Protein AF-I5BSE4-F1 (afdb_monomer_lite)

Structure (mmCIF, N/CA/C/O backbone):
data_AF-I5BSE4-F1
#
_entry.id   AF-I5BSE4-F1
#
loop_
_atom_site.group_PDB
_atom_site.id
_atom_site.type_symbol
_atom_site.label_atom_id
_atom_site.label_alt_id
_atom_site.label_comp_id
_atom_site.label_asym_id
_atom_site.label_entity_id
_atom_site.label_seq_id
_atom_site.pdbx_PDB_ins_code
_atom_site.Cartn_x
_atom_site.Cartn_y
_atom_site.Cartn_z
_atom_site.occupancy
_atom_site.B_iso_or_equiv
_atom_site.auth_seq_id
_atom_site.auth_comp_id
_atom_site.auth_asym_id
_atom_site.auth_atom_id
_atom_site.pdbx_PDB_model_num
ATOM 1 N N . MET A 1 1 ? -23.728 -13.364 9.568 1.00 46.09 1 MET A N 1
ATOM 2 C CA . MET A 1 1 ? -23.180 -12.305 10.446 1.00 46.09 1 MET A CA 1
ATOM 3 C C . MET A 1 1 ? -22.444 -11.302 9.573 1.00 46.09 1 MET A C 1
ATOM 5 O O . MET A 1 1 ? -21.512 -11.702 8.888 1.00 46.09 1 MET A O 1
ATOM 9 N N . ALA A 1 2 ? -22.887 -10.044 9.516 1.00 68.25 2 ALA A N 1
ATOM 10 C CA . ALA A 1 2 ? -22.145 -9.012 8.794 1.00 68.25 2 ALA A CA 1
ATOM 11 C C . ALA A 1 2 ? -20.847 -8.701 9.556 1.00 68.25 2 ALA A C 1
ATOM 13 O O . ALA A 1 2 ? -20.871 -8.559 10.777 1.00 68.25 2 ALA A O 1
ATOM 14 N N . LEU A 1 3 ? -19.715 -8.644 8.851 1.00 74.44 3 LEU A N 1
ATOM 15 C CA . LEU A 1 3 ? -18.446 -8.215 9.438 1.00 74.44 3 LEU A CA 1
ATOM 16 C C . LEU A 1 3 ? -18.574 -6.772 9.938 1.00 74.44 3 LEU A C 1
ATOM 18 O O . LEU A 1 3 ? -19.063 -5.906 9.212 1.00 74.44 3 LEU A O 1
ATOM 22 N N . ASP A 1 4 ? -18.083 -6.540 11.152 1.00 88.31 4 ASP A N 1
ATOM 23 C CA . ASP A 1 4 ? -17.882 -5.212 11.735 1.00 88.31 4 ASP A CA 1
ATOM 24 C C . ASP A 1 4 ? -17.155 -4.284 10.728 1.00 88.31 4 ASP A C 1
ATOM 26 O O . ASP A 1 4 ? -16.206 -4.740 10.072 1.00 88.31 4 ASP A O 1
ATOM 30 N N . PRO A 1 5 ? -17.575 -3.012 10.569 1.00 88.50 5 PRO A N 1
ATOM 31 C CA . PRO A 1 5 ? -16.928 -2.034 9.693 1.00 88.50 5 PRO A CA 1
ATOM 32 C C . PRO A 1 5 ? -15.393 -1.999 9.767 1.00 88.50 5 PRO A C 1
ATOM 34 O O . PRO A 1 5 ? -14.738 -1.896 8.720 1.00 88.50 5 PRO A O 1
ATOM 37 N N . LEU A 1 6 ? -14.805 -2.129 10.964 1.00 89.19 6 LEU A N 1
ATOM 38 C CA . LEU A 1 6 ? -13.347 -2.159 11.122 1.00 89.19 6 LEU A CA 1
ATOM 39 C C . LEU A 1 6 ? -12.754 -3.434 10.514 1.00 89.19 6 LEU A C 1
ATOM 41 O O . LEU A 1 6 ? -11.817 -3.372 9.719 1.00 89.19 6 LEU A O 1
ATOM 45 N N . LYS A 1 7 ? -13.344 -4.593 10.829 1.00 89.25 7 LYS A N 1
ATOM 46 C CA . LYS A 1 7 ? -12.909 -5.899 10.312 1.00 89.25 7 LYS A CA 1
ATOM 47 C C . LYS A 1 7 ? -13.044 -5.973 8.795 1.00 89.25 7 LYS A C 1
ATOM 49 O O . LYS A 1 7 ? -12.162 -6.509 8.136 1.00 89.25 7 LYS A O 1
ATOM 54 N N . ARG A 1 8 ? -14.101 -5.389 8.221 1.00 90.38 8 ARG A N 1
ATOM 55 C CA . ARG A 1 8 ? -14.263 -5.280 6.764 1.00 90.38 8 ARG A CA 1
ATOM 56 C C . ARG A 1 8 ? -13.154 -4.427 6.142 1.00 90.38 8 ARG A C 1
ATOM 58 O O . ARG A 1 8 ? -12.609 -4.813 5.115 1.00 90.38 8 ARG A O 1
ATOM 65 N N . THR A 1 9 ? -12.805 -3.298 6.758 1.00 90.31 9 THR A N 1
ATOM 66 C CA . THR A 1 9 ? -11.736 -2.415 6.259 1.00 90.31 9 THR A CA 1
ATOM 67 C C . THR A 1 9 ? -10.369 -3.099 6.338 1.00 90.31 9 THR A C 1
ATOM 69 O O . THR A 1 9 ? -9.633 -3.101 5.353 1.00 90.31 9 THR A O 1
ATOM 72 N N . ALA A 1 10 ? -10.068 -3.755 7.460 1.00 88.88 10 ALA A N 1
ATOM 73 C CA . ALA A 1 10 ? -8.848 -4.539 7.632 1.00 88.88 10 ALA A CA 1
ATOM 74 C C . ALA A 1 10 ? -8.770 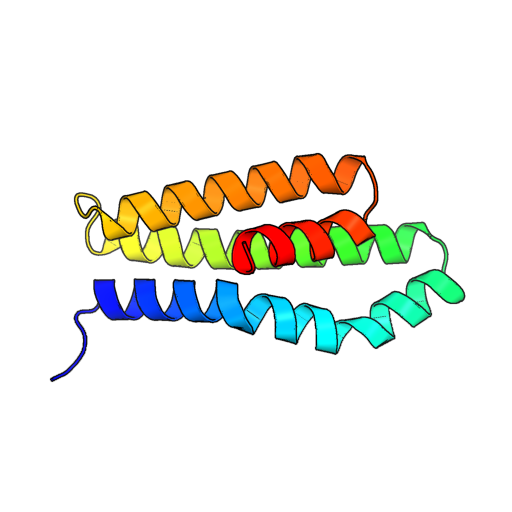-5.723 6.655 1.00 88.88 10 ALA A C 1
ATOM 76 O O . ALA A 1 10 ? -7.710 -6.009 6.110 1.00 88.88 10 ALA A O 1
ATOM 77 N N . PHE A 1 11 ? -9.897 -6.379 6.372 1.00 91.00 11 PHE A N 1
ATOM 78 C CA . PHE A 1 11 ? -9.958 -7.463 5.394 1.00 91.00 11 PHE A CA 1
ATOM 79 C C . PHE A 1 11 ? -9.682 -6.976 3.967 1.00 91.00 11 PHE A C 1
ATOM 81 O O . PHE A 1 11 ? -8.898 -7.591 3.250 1.00 91.00 11 PHE A O 1
ATOM 88 N N . VAL A 1 12 ? -10.261 -5.839 3.563 1.00 91.06 12 VAL A N 1
ATOM 89 C CA . VAL A 1 12 ? -9.961 -5.212 2.263 1.00 91.06 12 VAL A CA 1
ATOM 90 C C . VAL A 1 12 ? -8.488 -4.817 2.177 1.00 91.06 12 VAL A C 1
ATOM 92 O O . VAL A 1 12 ? -7.855 -5.062 1.155 1.00 91.06 12 VAL A O 1
ATOM 95 N N . PHE A 1 13 ? -7.926 -4.261 3.253 1.00 90.62 13 PHE A N 1
ATOM 96 C CA . PHE A 1 13 ? -6.501 -3.943 3.334 1.00 90.62 13 PHE A CA 1
ATOM 97 C C . PHE A 1 13 ? -5.625 -5.186 3.164 1.00 90.62 13 PHE A C 1
ATOM 99 O O . PHE A 1 13 ? -4.694 -5.171 2.361 1.00 90.62 13 PHE A O 1
ATOM 106 N N . ALA A 1 14 ? -5.952 -6.278 3.855 1.00 87.75 14 ALA A N 1
ATOM 107 C CA . ALA A 1 14 ? -5.233 -7.538 3.730 1.00 87.75 14 ALA A CA 1
ATOM 108 C C . ALA A 1 14 ? -5.320 -8.100 2.302 1.00 87.75 14 ALA A C 1
ATOM 110 O O . ALA A 1 14 ? -4.291 -8.415 1.715 1.00 87.75 14 ALA A O 1
ATOM 111 N N . ILE A 1 15 ? -6.513 -8.154 1.697 1.00 89.88 15 ILE A N 1
ATOM 112 C CA . ILE A 1 15 ? -6.684 -8.620 0.309 1.00 89.88 15 ILE A CA 1
ATOM 113 C C . ILE A 1 15 ? -5.887 -7.758 -0.668 1.00 89.88 15 ILE A C 1
ATOM 115 O O . ILE A 1 15 ? -5.232 -8.286 -1.568 1.00 89.88 15 ILE A O 1
ATOM 119 N N . PHE A 1 16 ? -5.939 -6.436 -0.507 1.00 88.06 16 PHE A N 1
ATOM 120 C CA . PHE A 1 16 ? -5.207 -5.527 -1.375 1.00 88.06 16 PHE A CA 1
ATOM 121 C C . PHE A 1 16 ? -3.697 -5.784 -1.299 1.00 88.06 16 PHE A C 1
ATOM 123 O O . PHE A 1 16 ? -3.060 -5.908 -2.341 1.00 88.06 16 PHE A O 1
ATOM 130 N N . ASN A 1 17 ? -3.144 -5.948 -0.093 1.00 84.56 17 ASN A N 1
ATOM 131 C CA . ASN A 1 17 ? -1.716 -6.212 0.087 1.00 84.56 17 ASN A CA 1
ATOM 132 C C . ASN A 1 17 ? -1.302 -7.615 -0.390 1.00 84.56 17 ASN A C 1
ATOM 134 O O . ASN A 1 17 ? -0.266 -7.744 -1.032 1.00 84.56 17 ASN A O 1
ATOM 138 N N . LEU A 1 18 ? -2.110 -8.649 -0.132 1.00 82.19 18 LEU A N 1
ATOM 139 C CA . LEU A 1 18 ? -1.782 -10.037 -0.486 1.00 82.19 18 LEU A CA 1
ATOM 140 C C . LEU A 1 18 ? -1.942 -10.328 -1.985 1.00 82.19 18 LEU A C 1
ATOM 142 O O . LEU A 1 18 ? -1.125 -11.022 -2.588 1.00 82.19 18 LEU A O 1
ATOM 146 N N . VAL A 1 19 ? -3.019 -9.823 -2.589 1.00 82.44 19 VAL A N 1
ATOM 147 C CA . VAL A 1 19 ? -3.448 -10.216 -3.941 1.00 82.44 19 VAL A CA 1
ATOM 148 C C . VAL A 1 19 ? -3.500 -9.019 -4.881 1.00 82.44 19 VAL A C 1
ATOM 150 O O . VAL A 1 19 ? -3.040 -9.111 -6.018 1.00 82.44 19 VAL A O 1
ATOM 153 N N . GLY A 1 20 ? -4.032 -7.886 -4.415 1.00 79.19 20 GLY A N 1
ATOM 154 C CA . GLY A 1 20 ? -4.224 -6.689 -5.237 1.00 79.19 20 GLY A CA 1
ATOM 155 C C . GLY A 1 20 ? -2.921 -6.156 -5.835 1.00 79.19 20 GLY A C 1
ATOM 156 O O . GLY A 1 20 ? -2.847 -5.955 -7.045 1.00 79.19 20 GLY A O 1
ATOM 157 N N . ILE A 1 21 ? -1.881 -5.987 -5.012 1.00 82.12 21 ILE A N 1
ATOM 158 C CA . ILE A 1 21 ? -0.568 -5.491 -5.458 1.00 82.12 21 ILE A CA 1
ATOM 159 C C . ILE A 1 21 ? 0.058 -6.440 -6.489 1.00 82.12 21 ILE A C 1
ATOM 161 O O . ILE A 1 21 ? 0.502 -5.988 -7.543 1.00 82.12 21 ILE A O 1
ATOM 165 N N . SER A 1 22 ? 0.047 -7.749 -6.229 1.00 76.44 22 SER A N 1
ATOM 166 C CA . SER A 1 22 ? 0.610 -8.760 -7.133 1.00 76.44 22 SER A CA 1
ATOM 167 C C . SER A 1 22 ? -0.122 -8.820 -8.474 1.00 76.44 22 SER A C 1
ATOM 169 O O . SER A 1 22 ? 0.520 -8.879 -9.523 1.00 76.44 22 SER A O 1
ATOM 171 N N . LEU A 1 23 ? -1.458 -8.751 -8.467 1.00 78.75 23 LEU A N 1
ATOM 172 C CA . LEU A 1 23 ? -2.258 -8.693 -9.695 1.00 78.75 23 LEU A CA 1
ATOM 173 C C . LEU A 1 23 ? -1.999 -7.410 -10.484 1.00 78.75 23 LEU A C 1
ATOM 175 O O . LEU A 1 23 ? -1.842 -7.474 -11.700 1.00 78.75 23 LEU A O 1
ATOM 179 N N . LEU A 1 24 ? -1.922 -6.258 -9.812 1.00 79.56 24 LEU A N 1
ATOM 180 C CA . LEU A 1 24 ? -1.607 -4.980 -10.453 1.00 79.56 24 LEU A CA 1
ATOM 181 C C . LEU A 1 24 ? -0.207 -5.001 -11.080 1.00 79.56 24 LEU A C 1
ATOM 183 O O . LEU A 1 24 ? -0.043 -4.589 -12.228 1.00 79.56 24 LEU A O 1
ATOM 187 N N . ALA A 1 25 ? 0.789 -5.531 -10.366 1.00 76.25 25 ALA A N 1
ATOM 188 C CA . ALA A 1 25 ? 2.144 -5.692 -10.884 1.00 76.25 25 ALA A CA 1
ATOM 189 C C . ALA A 1 25 ? 2.186 -6.646 -12.088 1.00 76.25 25 ALA A C 1
ATOM 191 O O . ALA A 1 25 ? 2.854 -6.364 -13.082 1.00 76.25 25 ALA A O 1
ATOM 192 N N . TRP A 1 26 ? 1.443 -7.756 -12.033 1.00 79.94 26 TRP A N 1
ATOM 193 C CA . TRP A 1 26 ? 1.331 -8.694 -13.147 1.00 79.94 26 TRP A CA 1
ATOM 194 C C . TRP A 1 26 ? 0.655 -8.062 -14.370 1.00 79.94 26 TRP A C 1
ATOM 196 O O . TRP A 1 26 ? 1.180 -8.173 -15.476 1.00 79.94 26 TRP A O 1
ATOM 206 N N . ALA A 1 27 ? -0.458 -7.351 -14.177 1.00 80.62 27 ALA A N 1
ATOM 207 C CA . ALA A 1 27 ? -1.199 -6.699 -15.254 1.00 80.62 27 ALA A CA 1
ATOM 208 C C . ALA A 1 27 ? -0.364 -5.617 -15.956 1.00 80.62 27 ALA A C 1
ATOM 210 O O . ALA A 1 27 ? -0.398 -5.494 -17.178 1.00 80.62 27 ALA A O 1
ATOM 211 N N . LEU A 1 28 ? 0.432 -4.864 -15.192 1.00 79.00 28 LEU A N 1
ATOM 212 C CA . LEU A 1 28 ? 1.308 -3.823 -15.730 1.00 79.00 28 LEU A CA 1
ATOM 213 C C . LEU A 1 28 ? 2.640 -4.363 -16.261 1.00 79.00 28 LEU A C 1
ATOM 215 O O . LEU A 1 28 ? 3.395 -3.613 -16.878 1.00 79.00 28 LEU A O 1
ATOM 219 N N . ARG A 1 29 ? 2.942 -5.652 -16.068 1.00 79.31 29 ARG A N 1
ATOM 220 C CA . ARG A 1 29 ? 4.226 -6.248 -16.456 1.00 79.31 29 ARG A CA 1
ATOM 221 C C . ARG A 1 29 ? 4.544 -6.051 -17.935 1.00 79.31 29 ARG A C 1
ATOM 223 O O . ARG A 1 29 ? 5.685 -5.746 -18.261 1.00 79.31 29 ARG A O 1
ATOM 230 N N . SER A 1 30 ? 3.565 -6.222 -18.827 1.00 75.69 30 SER A N 1
ATOM 231 C CA . SER A 1 30 ? 3.783 -6.023 -20.268 1.00 75.69 30 SER A CA 1
ATOM 232 C C . SER A 1 30 ? 4.127 -4.567 -20.584 1.00 75.69 30 SER A C 1
ATOM 234 O O . SER A 1 30 ? 5.084 -4.319 -21.308 1.00 75.69 30 SER A O 1
ATOM 236 N N . VAL A 1 31 ? 3.417 -3.617 -19.970 1.00 76.25 31 VAL A N 1
ATOM 237 C CA . VAL A 1 31 ? 3.641 -2.175 -20.130 1.00 76.25 31 VAL A CA 1
ATOM 238 C C . VAL A 1 31 ? 5.034 -1.791 -19.639 1.00 76.25 31 VAL A C 1
ATOM 240 O O . VAL A 1 31 ? 5.770 -1.116 -20.355 1.00 76.25 31 VAL A O 1
ATOM 243 N N . PHE A 1 32 ? 5.432 -2.272 -18.457 1.00 71.31 32 PHE A N 1
ATOM 244 C CA . PHE A 1 32 ? 6.781 -2.061 -17.935 1.00 71.31 32 PHE A CA 1
ATOM 245 C C . PHE A 1 32 ? 7.843 -2.657 -18.858 1.00 71.31 32 PHE A C 1
ATOM 247 O O . PHE A 1 32 ? 8.790 -1.961 -19.210 1.00 71.31 32 PHE A O 1
ATOM 254 N N . ASN A 1 33 ? 7.675 -3.904 -19.305 1.00 74.06 33 ASN A N 1
ATOM 255 C CA . ASN A 1 33 ? 8.624 -4.552 -20.210 1.00 74.06 33 ASN A CA 1
ATOM 256 C C . ASN A 1 33 ? 8.791 -3.774 -21.522 1.00 74.06 33 ASN A C 1
ATOM 258 O O . ASN A 1 33 ? 9.915 -3.581 -21.975 1.00 74.06 33 ASN A O 1
ATOM 262 N N . THR A 1 34 ? 7.693 -3.303 -22.119 1.00 74.81 34 THR A N 1
ATOM 263 C CA . THR A 1 34 ? 7.746 -2.487 -23.335 1.00 74.81 34 THR A CA 1
ATOM 264 C C . THR A 1 34 ? 8.452 -1.162 -23.070 1.00 74.81 34 THR A C 1
ATOM 266 O O . THR A 1 34 ? 9.372 -0.809 -23.799 1.00 74.81 34 THR A O 1
ATOM 269 N N . LEU A 1 35 ? 8.102 -0.451 -21.995 1.00 68.19 35 LEU A N 1
ATOM 270 C CA . LEU A 1 35 ? 8.734 0.829 -21.671 1.00 68.19 35 LEU A CA 1
ATOM 271 C C . LEU A 1 35 ? 10.234 0.682 -21.388 1.00 68.19 35 LEU A C 1
ATOM 273 O O . LEU A 1 35 ? 11.022 1.485 -21.878 1.00 68.19 35 LEU A O 1
ATOM 277 N N . TYR A 1 36 ? 10.658 -0.358 -20.675 1.00 66.88 36 TYR A N 1
ATOM 278 C CA . TYR A 1 36 ? 12.082 -0.593 -20.429 1.00 66.88 36 TYR A CA 1
ATOM 279 C C . TYR A 1 36 ? 12.856 -1.042 -21.677 1.00 66.88 36 TYR A C 1
ATOM 281 O O . TYR A 1 36 ? 14.060 -0.809 -21.743 1.00 66.88 36 TYR A O 1
ATOM 289 N N . ALA A 1 37 ? 12.192 -1.660 -22.660 1.00 69.88 37 ALA A N 1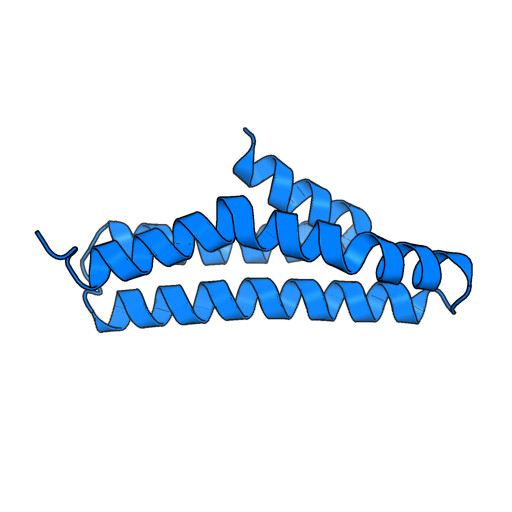
ATOM 290 C CA . ALA A 1 37 ? 12.833 -2.143 -23.882 1.00 69.88 37 ALA A CA 1
ATOM 291 C C . ALA A 1 37 ? 12.895 -1.097 -25.007 1.00 69.88 37 ALA A C 1
ATOM 293 O O . ALA A 1 37 ? 13.871 -1.067 -25.753 1.00 69.88 37 ALA A O 1
ATOM 294 N N . THR A 1 38 ? 11.860 -0.265 -25.167 1.00 67.31 38 THR A N 1
ATOM 295 C CA . THR A 1 38 ? 11.710 0.602 -26.352 1.00 67.31 38 THR A CA 1
ATOM 296 C C . THR A 1 38 ? 11.656 2.092 -26.048 1.00 67.31 38 THR A C 1
ATOM 298 O O . THR A 1 38 ? 11.755 2.893 -26.974 1.00 67.31 38 THR A O 1
ATOM 301 N N . SER A 1 39 ? 11.457 2.491 -24.790 1.00 62.41 39 SER A N 1
ATOM 302 C CA . SER A 1 39 ? 11.327 3.901 -24.414 1.00 62.41 39 SER A CA 1
ATOM 303 C C . SER A 1 39 ? 12.557 4.400 -23.649 1.00 62.41 39 SER A C 1
ATOM 305 O O . SER A 1 39 ? 13.329 3.595 -23.121 1.00 62.41 39 SER A O 1
ATOM 307 N N . PRO A 1 40 ? 12.776 5.723 -23.577 1.00 71.75 40 PRO A N 1
ATOM 308 C CA . PRO A 1 40 ? 13.816 6.282 -22.729 1.00 71.75 40 PRO A CA 1
ATOM 309 C C . PRO A 1 40 ? 13.673 5.776 -21.287 1.00 71.75 40 PRO A C 1
ATOM 311 O O . PRO A 1 40 ? 12.579 5.815 -20.724 1.00 71.75 40 PRO A O 1
ATOM 314 N N . GLN A 1 41 ? 14.777 5.350 -20.664 1.00 65.00 41 GLN A N 1
ATOM 315 C CA . GLN A 1 41 ? 14.774 4.730 -19.326 1.00 65.00 41 GLN A CA 1
ATOM 316 C C . GLN A 1 41 ? 14.003 5.538 -18.262 1.00 65.00 41 GLN A C 1
ATOM 318 O O . GLN A 1 41 ? 13.400 4.956 -17.359 1.00 65.00 41 GLN A O 1
ATOM 323 N N . TRP A 1 42 ? 13.961 6.869 -18.390 1.00 66.88 42 TRP A N 1
ATOM 324 C CA . TRP A 1 42 ? 13.231 7.752 -17.479 1.00 66.88 42 TRP A CA 1
ATOM 325 C C . TRP A 1 42 ? 11.712 7.507 -17.458 1.00 66.88 42 TRP A C 1
ATOM 327 O O . TRP A 1 42 ? 11.096 7.709 -16.414 1.00 66.88 42 TRP A O 1
ATOM 337 N N . MET A 1 43 ? 11.100 7.021 -18.547 1.00 68.50 43 MET A N 1
ATOM 338 C CA . MET A 1 43 ? 9.663 6.705 -18.586 1.00 68.50 43 MET A CA 1
ATOM 339 C C . MET A 1 43 ? 9.322 5.474 -17.738 1.00 68.50 43 MET A C 1
ATOM 341 O O . MET A 1 43 ? 8.343 5.494 -16.992 1.00 68.50 43 MET A O 1
ATOM 345 N N . GLY A 1 44 ? 10.146 4.421 -17.802 1.00 66.12 44 GLY A N 1
ATOM 346 C CA . GLY A 1 44 ? 9.982 3.228 -16.961 1.00 66.12 44 GLY A CA 1
ATOM 347 C C . GLY A 1 44 ? 10.173 3.541 -15.473 1.00 66.12 44 GLY A C 1
ATOM 348 O O . GLY A 1 44 ? 9.403 3.081 -14.627 1.00 66.12 44 GLY A O 1
ATOM 349 N N . ILE A 1 45 ? 11.144 4.403 -15.157 1.00 70.62 45 ILE A N 1
ATOM 350 C CA . ILE A 1 45 ? 11.375 4.902 -13.794 1.00 70.62 45 ILE A CA 1
ATOM 351 C C . ILE A 1 45 ? 10.168 5.715 -13.301 1.00 70.62 45 ILE A C 1
ATOM 353 O O . ILE A 1 45 ? 9.645 5.433 -12.224 1.00 70.62 45 ILE A O 1
ATOM 357 N N . ALA A 1 46 ? 9.677 6.673 -14.093 1.00 74.31 46 ALA A N 1
ATOM 358 C CA . ALA A 1 46 ? 8.524 7.498 -13.730 1.00 74.31 46 ALA A CA 1
ATOM 359 C C . ALA A 1 46 ? 7.263 6.657 -13.478 1.00 74.31 46 ALA A C 1
ATOM 361 O O . ALA A 1 46 ? 6.579 6.857 -12.474 1.00 74.31 46 ALA A O 1
ATOM 362 N N . LEU A 1 47 ? 6.979 5.671 -14.336 1.00 75.25 47 LEU A N 1
ATOM 363 C CA . LEU A 1 47 ? 5.836 4.777 -14.146 1.00 75.25 47 LEU A CA 1
ATOM 364 C C . LEU A 1 47 ? 5.980 3.924 -12.876 1.00 75.25 47 LEU A C 1
ATOM 366 O O . LEU A 1 47 ? 4.995 3.700 -12.173 1.00 75.25 47 LEU A O 1
ATOM 370 N N . SER A 1 48 ? 7.202 3.496 -12.548 1.00 72.50 48 SER A N 1
ATOM 371 C CA . SER A 1 48 ? 7.488 2.745 -11.318 1.00 72.50 48 SER A CA 1
ATOM 372 C C . SER A 1 48 ? 7.217 3.595 -10.074 1.00 72.50 48 SER A C 1
ATOM 374 O O . SER A 1 48 ? 6.575 3.128 -9.135 1.00 72.50 48 SER A O 1
ATOM 376 N N . PHE A 1 49 ? 7.615 4.872 -10.087 1.00 75.62 49 PHE A N 1
ATOM 377 C CA . PHE A 1 49 ? 7.280 5.818 -9.018 1.00 75.62 49 PHE A CA 1
ATOM 378 C C . PHE A 1 49 ? 5.771 6.029 -8.877 1.00 75.62 49 PHE A C 1
ATOM 380 O O . PHE A 1 49 ? 5.248 5.973 -7.764 1.00 75.62 49 PHE A O 1
ATOM 387 N N . VAL A 1 50 ? 5.059 6.227 -9.990 1.00 81.56 50 VAL A N 1
ATOM 388 C CA . VAL A 1 50 ? 3.596 6.383 -9.979 1.00 81.56 50 VAL A CA 1
ATOM 389 C C . VAL A 1 50 ? 2.929 5.143 -9.385 1.00 81.56 50 VAL A C 1
ATOM 391 O O . VAL A 1 50 ? 2.075 5.273 -8.511 1.00 81.56 50 VAL A O 1
ATOM 394 N N . PHE A 1 51 ? 3.351 3.945 -9.794 1.00 81.81 51 PHE A N 1
ATOM 395 C CA . PHE A 1 51 ? 2.833 2.687 -9.261 1.00 81.81 51 PHE A CA 1
ATOM 396 C C . PHE A 1 51 ? 2.986 2.602 -7.736 1.00 81.81 51 PHE A C 1
ATOM 398 O O . PHE A 1 51 ? 2.023 2.320 -7.023 1.00 81.81 51 PHE A O 1
ATOM 405 N N . VAL A 1 52 ? 4.178 2.908 -7.225 1.00 80.25 52 VAL A N 1
ATOM 406 C CA . VAL A 1 52 ? 4.480 2.874 -5.788 1.00 80.25 52 VAL A CA 1
ATOM 407 C C . VAL A 1 52 ? 3.646 3.883 -5.008 1.00 80.25 52 VAL A C 1
ATOM 409 O O . VAL A 1 52 ? 3.047 3.528 -3.993 1.00 80.25 52 VAL A O 1
ATOM 412 N N . ILE A 1 53 ? 3.561 5.125 -5.490 1.00 83.19 53 ILE A N 1
ATOM 413 C CA . ILE A 1 53 ? 2.768 6.182 -4.850 1.00 83.19 53 ILE A CA 1
ATOM 414 C C . ILE A 1 53 ? 1.291 5.783 -4.789 1.00 83.19 53 ILE A C 1
ATOM 416 O O . ILE A 1 53 ? 0.646 5.991 -3.763 1.00 83.19 53 ILE A O 1
ATOM 420 N N . VAL A 1 54 ? 0.760 5.170 -5.850 1.00 86.25 54 VAL A N 1
ATOM 421 C CA . VAL A 1 54 ? -0.627 4.686 -5.883 1.00 86.25 54 VAL A CA 1
ATOM 422 C C . VAL A 1 54 ? -0.849 3.588 -4.841 1.00 86.25 54 VAL A C 1
ATOM 424 O O . VAL A 1 54 ? -1.804 3.673 -4.069 1.00 86.25 54 VAL A O 1
ATOM 427 N N . VAL A 1 55 ? 0.039 2.592 -4.762 1.00 85.88 55 VAL A N 1
ATOM 428 C CA . VAL A 1 55 ? -0.062 1.502 -3.774 1.00 85.88 55 VAL A CA 1
ATOM 429 C C . VAL A 1 55 ? -0.014 2.043 -2.342 1.00 85.88 55 VAL A C 1
ATOM 431 O O . VAL A 1 55 ? -0.870 1.700 -1.521 1.00 85.88 55 VAL A O 1
ATOM 434 N N . ILE A 1 56 ? 0.935 2.936 -2.048 1.00 86.19 56 ILE A N 1
ATOM 435 C CA . ILE A 1 56 ? 1.046 3.589 -0.736 1.00 86.19 56 ILE A CA 1
ATOM 436 C C . ILE A 1 56 ? -0.212 4.417 -0.447 1.00 86.19 56 ILE A C 1
ATOM 438 O O . ILE A 1 56 ? -0.767 4.322 0.646 1.00 86.19 56 ILE A O 1
ATOM 442 N N . GLY A 1 57 ? -0.706 5.182 -1.422 1.00 86.81 57 GLY A N 1
ATOM 443 C CA . GLY A 1 57 ? -1.902 6.011 -1.283 1.00 86.81 57 GLY A CA 1
ATOM 444 C C . GLY A 1 57 ? -3.146 5.206 -0.902 1.00 86.81 57 GLY A C 1
ATOM 445 O O . GLY A 1 57 ? -3.890 5.611 -0.007 1.00 86.81 57 GLY A O 1
ATOM 446 N N . VAL A 1 58 ? -3.344 4.031 -1.509 1.00 90.75 58 VAL A N 1
ATOM 447 C CA . VAL A 1 58 ? -4.445 3.120 -1.152 1.00 90.75 58 VAL A CA 1
ATOM 448 C C . VAL A 1 58 ? -4.296 2.608 0.285 1.00 90.75 58 VAL A C 1
ATOM 450 O O . VAL A 1 58 ? -5.261 2.648 1.053 1.00 90.75 58 VAL A O 1
ATOM 453 N N . ASN A 1 59 ? -3.092 2.188 0.685 1.00 89.69 59 ASN A N 1
ATOM 454 C CA . ASN A 1 59 ? -2.818 1.725 2.050 1.00 89.69 59 ASN A CA 1
ATOM 455 C C . ASN A 1 59 ? -3.040 2.829 3.100 1.00 89.69 59 ASN A C 1
ATOM 457 O O . ASN A 1 59 ? -3.662 2.580 4.138 1.00 89.69 59 ASN A O 1
ATOM 461 N N . VAL A 1 60 ? -2.618 4.064 2.810 1.00 91.44 60 VAL A N 1
ATOM 462 C CA . VAL A 1 60 ? -2.866 5.238 3.661 1.00 91.44 60 VAL A CA 1
ATOM 463 C C . VAL A 1 60 ? -4.362 5.528 3.766 1.00 91.44 60 VAL A C 1
ATOM 465 O O . VAL A 1 60 ? -4.863 5.725 4.871 1.00 91.44 60 VAL A O 1
ATOM 468 N N . ALA A 1 61 ? -5.104 5.507 2.656 1.00 92.00 61 ALA A N 1
ATOM 469 C CA . ALA A 1 61 ? -6.544 5.762 2.662 1.00 92.00 61 ALA A CA 1
ATOM 470 C C . ALA A 1 61 ? -7.316 4.729 3.502 1.00 92.00 61 ALA A C 1
ATOM 472 O O . ALA A 1 61 ? -8.198 5.092 4.286 1.00 92.00 61 ALA A O 1
ATOM 473 N N . LEU A 1 62 ? -6.965 3.445 3.383 1.00 92.12 62 LEU A N 1
ATOM 474 C CA . LEU A 1 62 ? -7.564 2.367 4.174 1.00 92.12 62 LEU A CA 1
ATOM 475 C C . LEU A 1 62 ? -7.195 2.468 5.659 1.00 92.12 62 LEU A C 1
ATOM 477 O O . LEU A 1 62 ? -8.063 2.291 6.514 1.00 92.12 62 LEU A O 1
ATOM 481 N N . SER A 1 63 ? -5.947 2.819 5.972 1.00 90.19 63 SER A N 1
ATOM 482 C CA . SER A 1 63 ? -5.488 3.035 7.350 1.00 90.19 63 SER A CA 1
ATOM 483 C C . SER A 1 63 ? -6.155 4.248 8.001 1.00 90.19 63 SER A C 1
ATOM 485 O O . SER A 1 63 ? -6.613 4.162 9.137 1.00 90.19 63 SER A O 1
ATOM 487 N N . LEU A 1 64 ? -6.310 5.357 7.270 1.00 93.00 64 LEU A N 1
ATOM 488 C CA . LEU A 1 64 ? -7.061 6.531 7.724 1.00 93.00 64 LEU A CA 1
ATOM 489 C C . LEU A 1 64 ? -8.536 6.204 7.954 1.00 93.00 64 LEU A C 1
ATOM 491 O O . LEU A 1 64 ? -9.132 6.672 8.923 1.00 93.00 64 LEU A O 1
ATOM 495 N N 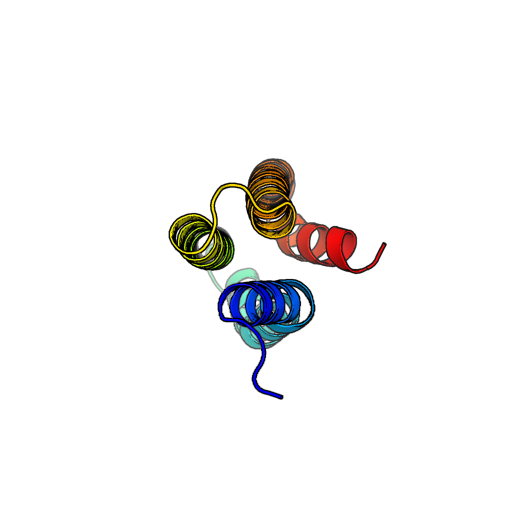. ARG A 1 65 ? -9.138 5.386 7.084 1.00 92.44 65 ARG A N 1
ATOM 496 C CA . ARG A 1 65 ? -10.513 4.919 7.274 1.00 92.44 65 ARG A CA 1
ATOM 497 C C . ARG A 1 65 ? -10.641 4.071 8.539 1.00 92.44 65 ARG A C 1
ATOM 499 O O . ARG A 1 65 ? -11.571 4.307 9.301 1.00 92.44 65 ARG A O 1
ATOM 506 N N . ALA A 1 66 ? -9.715 3.144 8.784 1.00 91.12 66 ALA A N 1
ATOM 507 C CA . ALA A 1 66 ? -9.682 2.352 10.014 1.00 91.12 66 ALA A CA 1
ATOM 508 C C . ALA A 1 66 ? -9.519 3.244 11.257 1.00 91.12 66 ALA A C 1
ATOM 510 O O . ALA A 1 66 ? -10.266 3.093 12.219 1.00 91.12 66 ALA A O 1
ATOM 511 N N . TYR A 1 67 ? -8.639 4.249 11.189 1.00 91.69 67 TYR A N 1
ATOM 512 C CA . TYR A 1 67 ? -8.425 5.220 12.265 1.00 91.69 67 TYR A CA 1
ATOM 513 C C . TYR A 1 67 ? -9.670 6.044 12.599 1.00 91.69 67 TYR A C 1
ATOM 515 O O . TYR A 1 67 ? -9.933 6.316 13.766 1.00 91.69 67 TYR A O 1
ATOM 523 N N . ARG A 1 68 ? -10.463 6.417 11.588 1.00 93.75 68 ARG A N 1
ATOM 524 C CA . ARG A 1 68 ? -11.743 7.116 11.788 1.00 93.75 68 ARG A CA 1
ATOM 525 C C . ARG A 1 68 ? -12.831 6.231 12.400 1.00 93.75 68 ARG A C 1
ATOM 527 O O . ARG A 1 68 ? -13.769 6.775 12.968 1.00 93.75 68 ARG A O 1
ATOM 534 N N . ILE A 1 69 ? -12.742 4.909 12.241 1.00 92.50 69 ILE A N 1
ATOM 535 C CA . ILE A 1 69 ? -13.699 3.960 12.828 1.00 92.50 69 ILE A CA 1
ATOM 536 C C . ILE A 1 69 ? -13.330 3.697 14.288 1.00 92.50 69 ILE A C 1
ATOM 538 O O . ILE A 1 69 ? -14.169 3.858 15.166 1.00 92.50 69 ILE A O 1
ATOM 542 N N . ASP A 1 70 ? -12.081 3.303 14.538 1.00 91.56 70 ASP A N 1
ATOM 543 C CA . ASP A 1 70 ? -11.568 3.027 15.879 1.00 91.56 70 ASP A CA 1
ATOM 544 C C . ASP A 1 70 ? -10.047 3.236 15.912 1.00 91.56 70 ASP A C 1
ATOM 546 O O . ASP A 1 70 ? -9.264 2.406 15.439 1.00 91.56 70 ASP A O 1
ATOM 550 N N . SER A 1 71 ? -9.618 4.362 16.479 1.00 87.69 71 SER A N 1
ATOM 551 C CA . SER A 1 71 ? -8.205 4.722 16.635 1.00 87.69 71 SER A CA 1
ATOM 552 C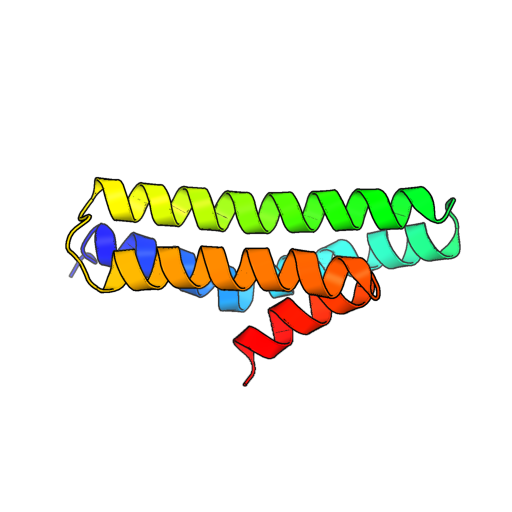 C . SER A 1 71 ? -7.498 3.949 17.757 1.00 87.69 71 SER A C 1
ATOM 554 O O . SER A 1 71 ? -6.268 3.846 17.757 1.00 87.69 71 SER A O 1
ATOM 556 N N . GLY A 1 72 ? -8.251 3.392 18.711 1.00 87.31 72 GLY A N 1
ATOM 557 C CA . GLY A 1 72 ? -7.723 2.640 19.848 1.00 87.31 72 GLY A CA 1
ATOM 558 C C . GLY A 1 72 ? -7.389 1.190 19.504 1.00 87.31 72 GLY A C 1
ATOM 559 O O . GLY A 1 72 ? -6.514 0.597 20.139 1.00 87.31 72 GLY A O 1
ATOM 560 N N . SER A 1 73 ? -8.044 0.640 18.481 1.00 92.06 73 SER A N 1
ATOM 561 C CA . SER A 1 73 ? -7.903 -0.758 18.088 1.00 92.06 73 SER A CA 1
ATOM 562 C C . SER A 1 73 ? -6.486 -1.149 17.664 1.00 92.06 73 SER A C 1
ATOM 564 O O . SER A 1 73 ? -5.802 -0.454 16.906 1.00 92.06 73 SER A O 1
ATOM 566 N N . ILE A 1 74 ? -6.081 -2.352 18.078 1.00 90.88 74 ILE A N 1
ATOM 567 C CA . ILE A 1 74 ? -4.837 -3.002 17.647 1.00 90.88 74 ILE A CA 1
ATOM 568 C C . ILE A 1 74 ? -4.808 -3.155 16.120 1.00 90.88 74 ILE A C 1
ATOM 570 O O . ILE A 1 74 ? -3.772 -2.917 15.509 1.00 90.88 74 ILE A O 1
ATOM 574 N N . LEU A 1 75 ? -5.943 -3.481 15.491 1.00 89.69 75 LEU A N 1
ATOM 575 C CA . LEU A 1 75 ? -6.039 -3.646 14.034 1.00 89.69 75 LEU A CA 1
ATOM 576 C C . LEU A 1 75 ? -5.650 -2.367 13.289 1.00 89.69 75 LEU A C 1
ATOM 578 O O . LEU A 1 75 ? -4.848 -2.414 12.361 1.00 89.69 75 LEU A O 1
ATOM 582 N N . THR A 1 76 ? -6.159 -1.219 13.733 1.00 90.19 76 THR A N 1
ATOM 583 C CA . THR A 1 76 ? -5.821 0.088 13.160 1.00 90.19 76 THR A CA 1
ATOM 584 C C . THR A 1 76 ? -4.329 0.382 13.291 1.00 90.19 76 THR A C 1
ATOM 586 O O . THR A 1 76 ? -3.693 0.803 12.325 1.00 90.19 76 THR A O 1
ATOM 589 N N . ARG A 1 77 ? -3.740 0.114 14.464 1.00 91.50 77 ARG A N 1
ATOM 590 C CA . ARG A 1 77 ? -2.299 0.308 14.695 1.00 91.50 77 ARG A CA 1
ATOM 591 C C . ARG A 1 77 ? -1.456 -0.581 13.785 1.00 91.50 77 ARG A C 1
ATOM 593 O O . ARG A 1 77 ? -0.484 -0.098 13.216 1.00 91.50 77 ARG A O 1
ATOM 600 N N . VAL A 1 78 ? -1.852 -1.842 13.608 1.00 91.06 78 VAL A N 1
ATOM 601 C CA . VAL A 1 78 ? -1.185 -2.784 12.696 1.00 91.06 78 VAL A CA 1
ATOM 602 C C . VAL A 1 78 ? -1.259 -2.289 11.251 1.00 91.06 78 VAL A C 1
ATOM 604 O O . VAL A 1 78 ? -0.239 -2.279 10.570 1.00 91.06 78 VAL A O 1
ATOM 607 N N . MET A 1 79 ? -2.420 -1.813 10.791 1.00 91.56 79 MET A N 1
ATOM 608 C CA . MET A 1 79 ? -2.576 -1.269 9.434 1.00 91.56 79 MET A CA 1
ATOM 609 C C . MET A 1 79 ? -1.690 -0.038 9.193 1.00 91.56 79 MET A C 1
ATOM 611 O O . MET A 1 79 ? -1.031 0.062 8.155 1.00 91.56 79 MET A O 1
ATOM 615 N N . ILE A 1 80 ? -1.621 0.876 10.166 1.00 89.94 80 ILE A N 1
ATOM 616 C CA . ILE A 1 80 ? -0.755 2.062 10.096 1.00 89.94 80 ILE A CA 1
ATOM 617 C C . ILE A 1 80 ? 0.721 1.652 10.087 1.00 89.94 80 ILE A C 1
ATOM 619 O O . ILE A 1 80 ? 1.471 2.106 9.224 1.00 89.94 80 ILE A O 1
ATOM 623 N N . ALA A 1 81 ? 1.136 0.769 11.001 1.00 89.38 81 ALA A N 1
ATOM 624 C CA . ALA A 1 81 ? 2.508 0.274 11.065 1.00 89.38 81 ALA A CA 1
ATOM 625 C C . ALA A 1 81 ? 2.919 -0.411 9.754 1.00 89.38 81 ALA A C 1
ATOM 627 O O . ALA A 1 81 ? 3.978 -0.113 9.210 1.00 89.38 81 ALA A O 1
ATOM 628 N N . TRP A 1 82 ? 2.049 -1.254 9.193 1.00 88.50 82 TRP A N 1
ATOM 629 C CA . TRP A 1 82 ? 2.277 -1.901 7.902 1.00 88.50 82 TRP A CA 1
ATOM 630 C C . TRP A 1 82 ? 2.416 -0.895 6.758 1.00 88.50 82 TRP A C 1
ATOM 632 O O . TRP A 1 82 ? 3.309 -1.007 5.919 1.00 88.50 82 TRP A O 1
ATOM 642 N N . THR A 1 83 ? 1.556 0.124 6.730 1.00 88.31 83 THR A N 1
ATOM 643 C CA . THR A 1 83 ? 1.617 1.189 5.722 1.00 88.31 83 THR A CA 1
ATOM 644 C C . THR A 1 83 ? 2.939 1.957 5.802 1.00 88.31 83 THR A C 1
ATOM 646 O O . THR A 1 83 ? 3.545 2.244 4.773 1.00 88.31 83 THR A O 1
ATOM 649 N N . LEU A 1 84 ? 3.430 2.240 7.011 1.00 86.94 84 LEU A N 1
ATOM 650 C CA . LEU A 1 84 ? 4.722 2.902 7.212 1.00 86.94 84 LEU A CA 1
ATOM 651 C C . LEU A 1 84 ? 5.896 2.012 6.794 1.00 86.94 84 LEU A C 1
ATOM 653 O O . LEU A 1 84 ? 6.766 2.469 6.058 1.00 86.94 84 LEU A O 1
ATOM 657 N N . ILE A 1 85 ? 5.905 0.744 7.217 1.00 84.81 85 ILE A N 1
ATOM 658 C CA . ILE A 1 85 ? 6.962 -0.215 6.864 1.00 84.81 85 ILE A CA 1
ATOM 659 C C . ILE A 1 85 ? 7.027 -0.382 5.344 1.00 84.81 85 ILE A C 1
ATOM 661 O O . ILE A 1 85 ? 8.093 -0.211 4.761 1.00 84.81 85 ILE A O 1
ATOM 665 N N . SER A 1 86 ? 5.890 -0.628 4.688 1.00 80.31 86 SER A N 1
ATOM 666 C CA . SER A 1 86 ? 5.829 -0.787 3.228 1.00 80.31 86 SER A CA 1
ATOM 667 C C . SER A 1 86 ? 6.265 0.472 2.473 1.00 80.31 86 SER A C 1
ATOM 669 O O . SER A 1 86 ? 6.967 0.354 1.470 1.00 80.31 86 SER A O 1
ATOM 671 N N . ALA A 1 87 ? 5.930 1.671 2.963 1.00 78.31 87 ALA A N 1
ATOM 672 C CA . ALA A 1 87 ? 6.395 2.925 2.375 1.00 78.31 87 ALA A CA 1
ATOM 673 C C . ALA A 1 87 ? 7.916 3.111 2.519 1.00 78.31 87 ALA A C 1
ATOM 675 O O . ALA A 1 87 ? 8.586 3.431 1.538 1.00 78.31 87 ALA A O 1
ATOM 676 N N . ILE A 1 88 ? 8.475 2.863 3.710 1.00 80.88 88 ILE A N 1
ATOM 677 C CA . ILE A 1 88 ? 9.924 2.951 3.956 1.00 80.88 88 ILE A CA 1
ATOM 678 C C . ILE A 1 88 ? 10.669 1.929 3.098 1.00 80.88 88 ILE A C 1
ATOM 680 O O . ILE A 1 88 ? 11.656 2.277 2.454 1.00 80.88 88 ILE A O 1
ATOM 684 N N . SER A 1 89 ? 10.183 0.686 3.039 1.00 74.62 89 SER A N 1
ATOM 685 C CA . SER A 1 89 ? 10.750 -0.343 2.172 1.00 74.62 89 SER A CA 1
ATOM 686 C C . SER A 1 89 ? 10.697 0.084 0.708 1.00 74.62 89 SER A C 1
ATOM 688 O O . SER A 1 89 ? 11.710 0.011 0.022 1.00 74.62 89 SER A O 1
ATOM 690 N N . ALA A 1 90 ? 9.563 0.593 0.223 1.00 69.94 90 ALA A N 1
ATOM 691 C CA . ALA A 1 90 ? 9.455 1.048 -1.157 1.00 69.94 90 ALA A CA 1
ATOM 692 C C . ALA A 1 90 ? 10.467 2.159 -1.482 1.00 69.94 90 ALA A C 1
ATOM 694 O O . ALA A 1 90 ? 11.125 2.081 -2.515 1.00 69.94 90 ALA A O 1
ATOM 695 N N . VAL A 1 91 ? 10.665 3.129 -0.582 1.00 68.50 91 VAL A N 1
ATOM 696 C CA . VAL A 1 91 ? 11.682 4.182 -0.742 1.00 68.50 91 VAL A CA 1
ATOM 697 C C . VAL A 1 91 ? 13.095 3.588 -0.733 1.00 68.50 91 VAL A C 1
ATOM 699 O O . VAL A 1 91 ? 13.858 3.828 -1.669 1.00 68.50 91 VAL A O 1
ATOM 702 N N . ALA A 1 92 ? 13.431 2.760 0.260 1.00 66.75 92 ALA A N 1
ATOM 703 C CA . ALA A 1 92 ? 14.757 2.155 0.397 1.00 66.75 92 ALA A CA 1
ATOM 704 C C . ALA A 1 92 ? 15.137 1.277 -0.809 1.00 66.75 92 ALA A C 1
ATOM 706 O O . ALA A 1 92 ? 16.267 1.335 -1.287 1.00 66.75 92 ALA A O 1
ATOM 707 N N . PHE A 1 93 ? 14.191 0.500 -1.343 1.00 62.84 93 PHE A N 1
ATOM 708 C CA . PHE A 1 93 ? 14.428 -0.368 -2.498 1.00 62.84 93 PHE A CA 1
ATOM 709 C C . PHE A 1 93 ? 14.344 0.372 -3.838 1.00 62.84 93 PHE A C 1
ATOM 711 O O . PHE A 1 93 ? 15.045 -0.008 -4.775 1.00 62.84 93 PHE A O 1
ATOM 718 N N . SER A 1 94 ? 13.565 1.457 -3.928 1.00 54.75 94 SER A N 1
ATOM 719 C CA . SER A 1 94 ? 13.526 2.312 -5.125 1.00 54.75 94 SER A CA 1
ATOM 720 C C . SER A 1 94 ? 14.851 3.011 -5.413 1.00 54.75 94 SER A C 1
ATOM 722 O O . SER A 1 94 ? 15.144 3.298 -6.570 1.00 54.75 94 SER A O 1
ATOM 724 N N . ALA A 1 95 ? 15.669 3.227 -4.379 1.00 48.56 95 ALA A N 1
ATOM 725 C CA . ALA A 1 95 ? 16.998 3.814 -4.503 1.00 48.56 95 ALA A CA 1
ATOM 726 C C . ALA A 1 95 ? 18.057 2.846 -5.068 1.00 48.56 95 ALA A C 1
ATOM 728 O O . ALA A 1 95 ? 19.110 3.305 -5.501 1.00 48.56 95 ALA A O 1
ATOM 729 N N . LEU A 1 96 ? 17.802 1.529 -5.056 1.00 47.06 96 LEU A N 1
ATOM 730 C CA . LEU A 1 96 ? 18.780 0.508 -5.458 1.00 47.06 96 LEU A CA 1
ATOM 731 C C . LEU A 1 96 ? 18.493 -0.084 -6.840 1.00 47.06 96 LEU A C 1
ATOM 733 O O . LEU A 1 96 ? 19.419 -0.284 -7.616 1.00 47.06 96 LEU A O 1
ATOM 737 N N . ASP A 1 97 ? 17.227 -0.363 -7.154 1.00 50.44 97 ASP A N 1
ATOM 738 C CA . ASP A 1 97 ? 16.806 -0.805 -8.487 1.00 50.44 97 ASP A CA 1
ATOM 739 C C . ASP A 1 97 ? 15.273 -0.679 -8.573 1.00 50.44 97 ASP A C 1
ATOM 741 O O . ASP A 1 97 ? 14.587 -1.220 -7.700 1.00 50.44 97 ASP A O 1
ATOM 745 N N . PRO A 1 98 ? 14.680 -0.037 -9.595 1.00 49.28 98 PRO A N 1
ATOM 746 C CA . PRO A 1 98 ? 13.223 0.122 -9.692 1.00 49.28 98 PRO A CA 1
ATOM 747 C C . PRO A 1 98 ? 12.465 -1.216 -9.670 1.00 49.28 98 PRO A C 1
ATOM 749 O O . PRO A 1 98 ? 11.362 -1.315 -9.131 1.00 49.28 98 PRO A O 1
ATOM 752 N N . TRP A 1 99 ? 13.087 -2.279 -10.194 1.00 51.25 99 TRP A N 1
ATOM 753 C CA . TRP A 1 99 ? 12.535 -3.638 -10.196 1.00 51.25 99 TRP A CA 1
ATOM 754 C C . TRP A 1 99 ? 12.607 -4.328 -8.823 1.00 51.25 99 TRP A C 1
ATOM 756 O O . TRP A 1 99 ? 11.843 -5.258 -8.543 1.00 51.25 99 TRP A O 1
ATOM 766 N N . SER A 1 100 ? 13.483 -3.849 -7.935 1.00 48.03 100 SER A N 1
ATOM 767 C CA . SER A 1 100 ? 13.554 -4.290 -6.538 1.00 48.03 100 SER A CA 1
ATOM 768 C C . SER A 1 100 ? 12.286 -3.947 -5.780 1.00 48.03 100 SER A C 1
ATOM 770 O O . SER A 1 100 ? 11.914 -4.681 -4.879 1.00 48.03 100 SER A O 1
ATOM 772 N N . ILE A 1 101 ? 11.590 -2.867 -6.147 1.00 50.25 101 ILE A N 1
ATOM 773 C CA . ILE A 1 101 ? 10.407 -2.407 -5.413 1.00 50.25 101 ILE A CA 1
ATOM 774 C C . ILE A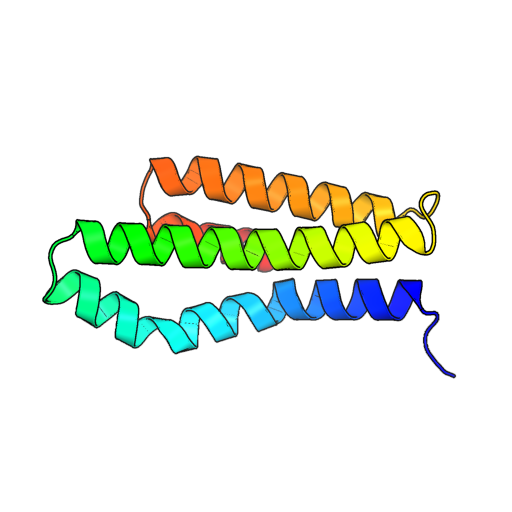 1 101 ? 9.274 -3.438 -5.493 1.00 50.25 101 ILE A C 1
ATOM 776 O O . ILE A 1 101 ? 8.630 -3.743 -4.488 1.00 50.25 101 ILE A O 1
ATOM 780 N N . ILE A 1 102 ? 9.079 -4.031 -6.676 1.00 48.88 102 ILE A N 1
ATOM 781 C CA . ILE A 1 102 ? 8.091 -5.094 -6.907 1.00 48.88 102 ILE A CA 1
ATOM 782 C C . ILE A 1 102 ? 8.490 -6.362 -6.140 1.00 48.88 102 ILE A C 1
ATOM 784 O O . ILE A 1 102 ? 7.643 -7.000 -5.517 1.00 48.88 102 ILE A O 1
ATOM 788 N N . LYS A 1 103 ? 9.786 -6.705 -6.133 1.00 44.97 103 LYS A N 1
ATOM 789 C CA . LYS A 1 103 ? 10.303 -7.853 -5.374 1.00 44.97 103 LYS A CA 1
ATOM 790 C C . LYS A 1 103 ? 10.168 -7.651 -3.866 1.00 44.97 103 LYS A C 1
ATOM 792 O O . LYS A 1 103 ? 9.768 -8.581 -3.184 1.00 44.97 103 LYS A O 1
ATOM 797 N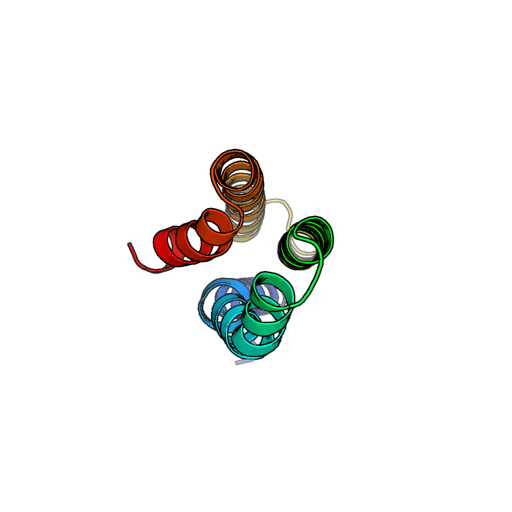 N . SER A 1 104 ? 10.430 -6.461 -3.340 1.00 47.72 104 SER A N 1
ATOM 798 C CA . SER A 1 104 ? 10.381 -6.195 -1.901 1.00 47.72 104 SER A CA 1
ATOM 799 C C . SER A 1 104 ? 8.958 -6.140 -1.356 1.00 47.72 104 SER A C 1
ATOM 801 O O . SER A 1 104 ? 8.711 -6.661 -0.273 1.00 47.72 104 SER A O 1
ATOM 803 N N . LEU A 1 105 ? 7.998 -5.605 -2.121 1.00 46.31 105 LEU A N 1
ATOM 804 C CA . LEU A 1 105 ? 6.577 -5.698 -1.761 1.00 46.31 105 LEU A CA 1
ATOM 805 C C . LEU A 1 105 ? 6.076 -7.154 -1.775 1.00 46.31 105 LEU A C 1
ATOM 807 O O . LEU A 1 105 ? 5.278 -7.523 -0.920 1.00 46.31 105 LEU A O 1
ATOM 811 N N . ALA A 1 106 ? 6.579 -7.993 -2.689 1.00 41.88 106 ALA A N 1
ATOM 812 C CA . ALA A 1 106 ? 6.249 -9.419 -2.745 1.00 41.88 106 ALA A CA 1
ATOM 813 C C . ALA A 1 106 ? 6.952 -10.259 -1.656 1.00 41.88 106 ALA A C 1
ATOM 815 O O . ALA A 1 106 ? 6.343 -11.174 -1.110 1.00 41.88 106 ALA A O 1
ATOM 816 N N . VAL A 1 107 ? 8.205 -9.948 -1.301 1.00 39.94 107 VAL A N 1
ATOM 817 C CA . VAL A 1 107 ? 8.974 -10.659 -0.258 1.00 39.94 107 VAL A CA 1
ATOM 818 C C . VAL A 1 107 ? 8.409 -10.392 1.138 1.00 39.94 107 VAL A C 1
ATOM 820 O O . VAL A 1 107 ? 8.371 -11.305 1.951 1.00 39.94 107 VAL A O 1
ATOM 823 N N . ILE A 1 108 ? 7.889 -9.190 1.407 1.00 40.56 108 ILE A N 1
ATOM 824 C CA . ILE A 1 108 ? 7.219 -8.875 2.684 1.00 40.56 108 ILE A CA 1
ATOM 825 C C . ILE A 1 108 ? 5.875 -9.626 2.830 1.00 40.56 108 ILE A C 1
ATOM 827 O O . ILE A 1 108 ? 5.381 -9.808 3.937 1.00 40.56 108 ILE A O 1
ATOM 831 N N . VAL A 1 109 ? 5.287 -10.084 1.721 1.00 40.50 109 VAL A N 1
ATOM 832 C CA . VAL A 1 109 ? 4.009 -10.817 1.680 1.00 40.50 109 VAL A CA 1
ATOM 833 C C . VAL A 1 109 ? 4.197 -12.345 1.628 1.00 40.50 109 VAL A C 1
ATOM 835 O O . VAL A 1 109 ? 3.266 -13.085 1.937 1.00 40.50 109 VAL A O 1
ATOM 838 N N . GLY A 1 110 ? 5.385 -12.826 1.248 1.00 27.91 110 GLY A N 1
ATOM 839 C CA . GLY A 1 110 ? 5.682 -14.246 1.024 1.00 27.91 110 GLY A CA 1
ATOM 840 C C . GLY A 1 110 ? 6.712 -14.873 1.970 1.00 27.91 110 GLY A C 1
ATOM 841 O O . GLY A 1 110 ? 7.175 -15.971 1.663 1.00 27.91 110 GLY A O 1
ATOM 842 N N . ALA A 1 111 ? 7.086 -14.195 3.060 1.00 32.97 111 ALA A N 1
ATOM 843 C CA . ALA A 1 111 ? 7.997 -14.697 4.095 1.00 32.97 111 ALA A CA 1
ATOM 844 C C . ALA A 1 111 ? 7.280 -14.875 5.439 1.00 32.97 111 ALA A C 1
ATOM 846 O O . ALA A 1 111 ? 6.505 -13.966 5.816 1.00 32.97 111 ALA A O 1
#

Secondary structure (DSSP, 8-state):
-PPPHHHHHHHHHHHIIIIIHHHHHHHHHHHHHHHHHHS-HHHHHHHHHHHHHHHHHHHHHHHHHHHHH-SS-HHHHHHHHHHHHHHHHHHHHHTT-HHHHHHHHHHTT--

Organism: NCBI:txid1189611

Sequence (111 aa):
MALDPLKRTAFVFAIFNLVGISLLAWALRSVFNTLYATSPQWMGIALSFVFVIVVIGVNVALSLRAYRIDSGSILTRVMIAWTLISAISAVAFSALDPWSIIKSLAVIVGA

Foldseek 3Di:
DDDDPLRVLLVVLLCCLQPVLLVVCVVCVVVLVCCCPPHDNVVSLVVLVVSLCVSLVSLVVSLVSSCVVPVPDPSSVVSVVVSVVLNVQLVVQSVPPSVSNSVSSVVVNVD

pLDDT: mean 75.7, std 16.27, range [27.91, 93.75]

Radius of gyration: 15.51 Å; chains: 1; bounding box: 42×22×46 Å